Protein AF-B4GWK1-F1 (afdb_monomer_lite)

Foldseek 3Di:
DDDDPPDDADDFPDDPDDDPVVVVVLVVVVQVVQVVVVQWDADPVDGDPPDTGHHDDDSGDGDDDPVVVVVVVVCVVVVVVVVVVVVVD

Secondary structure (DSSP, 8-state):
----TTS-PPPPSS-SSPPHHHHHHHHHHHHHHHHHTT-EE--SSS--TT--EEPP--SSPPP--HHHHHHHHHHHHHHHHHHHHHHT-

Structure (mmCIF, N/CA/C/O backbone):
data_AF-B4GWK1-F1
#
_entry.id   AF-B4GWK1-F1
#
loop_
_atom_site.group_PDB
_atom_site.id
_atom_site.type_symbol
_atom_site.label_atom_id
_atom_site.label_alt_id
_atom_site.label_comp_id
_atom_site.label_asym_id
_atom_site.label_entity_id
_atom_site.label_seq_id
_atom_site.pdbx_PDB_ins_code
_atom_site.Cartn_x
_atom_site.Cartn_y
_atom_site.Cartn_z
_atom_site.occupancy
_atom_site.B_iso_or_equiv
_atom_site.auth_seq_id
_atom_site.auth_comp_id
_atom_site.auth_asym_id
_atom_site.auth_atom_id
_atom_site.pdbx_PDB_model_num
ATOM 1 N N . MET A 1 1 ? 22.425 -3.759 10.044 1.00 40.66 1 MET A N 1
ATOM 2 C CA . MET A 1 1 ? 21.432 -3.714 11.138 1.00 40.66 1 MET A CA 1
ATOM 3 C C . MET A 1 1 ? 21.357 -5.104 11.735 1.00 40.66 1 MET A C 1
ATOM 5 O O . MET A 1 1 ? 20.817 -6.001 11.103 1.00 40.66 1 MET A O 1
ATOM 9 N N . SER A 1 2 ? 22.017 -5.302 12.870 1.00 46.34 2 SER A N 1
ATOM 10 C CA . SER A 1 2 ? 22.077 -6.577 13.585 1.00 46.34 2 SER A CA 1
ATOM 11 C C . SER A 1 2 ? 20.715 -6.805 14.237 1.00 46.34 2 SER A C 1
ATOM 13 O O . SER A 1 2 ? 20.353 -6.084 15.159 1.00 46.34 2 SER A O 1
ATOM 15 N N . VAL A 1 3 ? 19.917 -7.718 13.689 1.00 58.00 3 VAL A N 1
ATOM 16 C CA . VAL A 1 3 ? 18.606 -8.063 14.250 1.00 58.00 3 VAL A CA 1
ATOM 17 C C . VAL A 1 3 ? 18.847 -8.970 15.451 1.00 58.00 3 VAL A C 1
ATOM 19 O O . VAL A 1 3 ? 19.444 -10.034 15.297 1.00 58.00 3 VAL A O 1
ATOM 22 N N . ASP A 1 4 ? 18.406 -8.546 16.636 1.00 63.28 4 ASP A N 1
ATOM 23 C CA . ASP A 1 4 ? 18.461 -9.367 17.844 1.00 63.28 4 ASP A CA 1
ATOM 24 C C . ASP A 1 4 ? 17.767 -10.720 17.599 1.00 63.28 4 ASP A C 1
ATOM 26 O O . ASP A 1 4 ? 16.605 -10.740 17.173 1.00 63.28 4 ASP A O 1
ATOM 30 N N . PRO A 1 5 ? 18.418 -11.860 17.900 1.00 62.75 5 PRO A N 1
ATOM 31 C CA . PRO A 1 5 ? 17.920 -13.193 17.546 1.00 62.75 5 PRO A CA 1
ATOM 32 C C . PRO A 1 5 ? 16.622 -13.590 18.267 1.00 62.75 5 PRO A C 1
ATOM 34 O O . PRO A 1 5 ? 16.006 -14.590 17.913 1.00 62.75 5 PRO A O 1
ATOM 37 N N . ASN A 1 6 ? 16.195 -12.816 19.270 1.00 63.19 6 ASN A N 1
ATOM 38 C CA . ASN A 1 6 ? 15.006 -13.087 20.076 1.00 63.19 6 ASN A CA 1
ATOM 39 C C . ASN A 1 6 ? 13.774 -12.253 19.670 1.00 63.19 6 ASN A C 1
ATOM 41 O O . ASN A 1 6 ? 12.735 -12.317 20.328 1.00 63.19 6 ASN A O 1
ATOM 45 N N . THR A 1 7 ? 13.859 -11.450 18.604 1.00 63.75 7 THR A N 1
ATOM 46 C CA . THR A 1 7 ? 12.694 -10.705 18.109 1.00 63.75 7 THR A CA 1
ATOM 47 C C . THR A 1 7 ? 11.900 -11.589 17.143 1.00 63.75 7 THR A C 1
ATOM 49 O O . THR A 1 7 ? 12.444 -11.978 16.111 1.00 63.75 7 THR A O 1
ATOM 52 N N . PRO A 1 8 ? 10.619 -11.914 17.412 1.00 65.69 8 PRO A N 1
ATOM 53 C CA . PRO A 1 8 ? 9.815 -12.707 16.488 1.00 65.69 8 PRO A CA 1
ATOM 54 C C . PRO A 1 8 ? 9.588 -11.926 15.185 1.00 65.69 8 PRO A C 1
ATOM 56 O O . PRO A 1 8 ? 8.785 -10.992 15.135 1.00 65.69 8 PRO A O 1
ATOM 59 N N . VAL A 1 9 ? 10.313 -12.307 14.130 1.00 70.56 9 VAL A N 1
ATOM 60 C CA . VAL A 1 9 ? 10.191 -11.723 12.789 1.00 70.56 9 VAL A CA 1
ATOM 61 C C . VAL A 1 9 ? 9.059 -12.425 12.048 1.00 70.56 9 VAL A C 1
ATOM 63 O O . VAL A 1 9 ? 9.026 -13.653 11.946 1.00 70.56 9 VAL A O 1
ATOM 66 N N . LEU A 1 10 ? 8.114 -11.648 11.520 1.00 76.50 10 LEU A N 1
ATOM 67 C CA . LEU A 1 10 ? 7.100 -12.198 10.630 1.00 76.50 10 LEU A CA 1
ATOM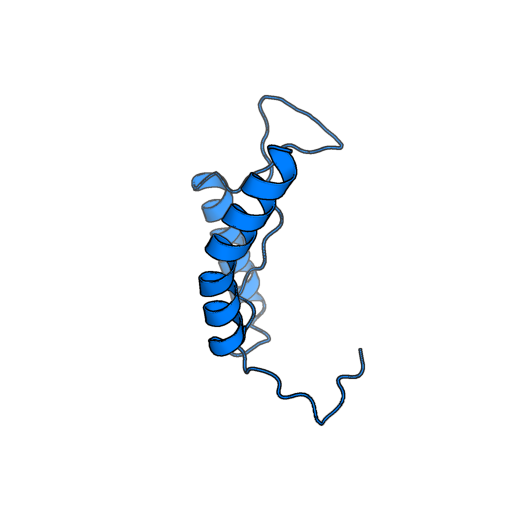 68 C C . LEU A 1 10 ? 7.745 -12.578 9.301 1.00 76.50 10 LEU A C 1
ATOM 70 O O . LEU A 1 10 ? 8.486 -11.792 8.717 1.00 76.50 10 LEU A O 1
ATOM 74 N N . ARG A 1 11 ? 7.438 -13.780 8.813 1.00 77.25 11 ARG A N 1
ATOM 75 C CA . ARG A 1 11 ? 7.905 -14.220 7.497 1.00 77.25 11 ARG A CA 1
ATOM 76 C C . ARG A 1 11 ? 7.220 -13.399 6.407 1.00 77.25 11 ARG A C 1
ATOM 78 O O . ARG A 1 11 ? 6.054 -13.021 6.546 1.00 77.25 11 ARG A O 1
ATOM 85 N N . ASN A 1 12 ? 7.951 -13.120 5.335 1.00 75.56 12 ASN A N 1
ATOM 86 C CA . ASN A 1 12 ? 7.392 -12.486 4.147 1.00 75.56 12 ASN A CA 1
ATOM 87 C C . ASN A 1 12 ? 6.397 -13.437 3.476 1.00 75.56 12 ASN A C 1
ATOM 89 O O . ASN A 1 12 ? 6.576 -14.655 3.509 1.00 75.56 12 ASN A O 1
ATOM 93 N N . CYS A 1 13 ? 5.362 -12.877 2.852 1.00 73.88 13 CYS A N 1
ATOM 94 C CA . CYS A 1 13 ? 4.372 -13.660 2.108 1.00 73.88 13 CYS A CA 1
ATOM 95 C C . CYS A 1 13 ? 4.934 -14.251 0.804 1.00 73.88 13 CYS A C 1
ATOM 97 O O . CYS A 1 13 ? 4.302 -15.121 0.214 1.00 73.88 13 CYS A O 1
ATOM 99 N N . ILE A 1 14 ? 6.106 -13.783 0.364 1.00 82.81 14 ILE A N 1
ATOM 100 C CA . ILE A 1 14 ? 6.825 -14.272 -0.813 1.00 82.81 14 ILE A CA 1
ATOM 101 C C . ILE A 1 14 ? 8.297 -14.520 -0.474 1.00 82.81 14 ILE A C 1
ATOM 103 O O . ILE A 1 14 ? 8.849 -13.899 0.442 1.00 82.81 14 ILE A O 1
ATOM 107 N N . HIS A 1 15 ? 8.935 -15.418 -1.222 1.00 80.69 15 HIS A N 1
ATOM 108 C CA . HIS A 1 15 ? 10.364 -15.666 -1.095 1.00 80.69 15 HIS A CA 1
ATOM 109 C C . HIS A 1 15 ? 11.137 -14.490 -1.705 1.00 80.69 15 HIS A C 1
ATOM 111 O O . HIS A 1 15 ? 10.938 -14.144 -2.863 1.00 80.69 15 HIS A O 1
ATOM 117 N N . LEU A 1 16 ? 12.014 -13.873 -0.914 1.00 82.31 16 LEU A N 1
ATOM 118 C CA . LEU A 1 16 ? 12.936 -12.828 -1.365 1.00 82.31 16 LEU A CA 1
ATOM 119 C C . LEU A 1 16 ? 14.378 -13.341 -1.219 1.00 82.31 16 LEU A C 1
ATOM 121 O O . LEU A 1 16 ? 14.625 -14.115 -0.288 1.00 82.31 16 LEU A O 1
ATOM 125 N N . PRO A 1 17 ? 15.325 -12.928 -2.081 1.00 84.12 17 PRO A N 1
ATOM 126 C CA . PRO A 1 17 ? 15.164 -12.012 -3.219 1.00 84.12 17 PRO A CA 1
ATOM 127 C C . PRO A 1 17 ? 14.490 -12.673 -4.437 1.00 84.12 17 PRO A C 1
ATOM 129 O O . PRO A 1 17 ? 14.610 -13.879 -4.630 1.00 84.12 17 PRO A O 1
ATOM 132 N N . LEU A 1 18 ? 13.780 -11.873 -5.241 1.00 86.44 18 LEU A N 1
ATOM 133 C CA . LEU A 1 18 ? 13.243 -12.302 -6.539 1.00 86.44 18 LEU A CA 1
ATOM 134 C C . LEU A 1 18 ? 14.367 -12.345 -7.595 1.00 86.44 18 LEU A C 1
ATOM 136 O O . LEU A 1 18 ? 15.339 -11.595 -7.454 1.00 86.44 18 LEU A O 1
ATOM 140 N N . PRO A 1 19 ? 14.242 -13.172 -8.650 1.00 92.69 19 PRO A N 1
ATOM 141 C CA . PRO A 1 19 ? 15.104 -13.101 -9.830 1.00 92.69 19 PRO A CA 1
ATOM 142 C C . PRO A 1 19 ? 15.109 -11.694 -10.447 1.00 92.69 19 PRO A C 1
ATOM 144 O O . PRO A 1 19 ? 14.091 -11.003 -10.432 1.00 92.69 19 PRO A O 1
ATOM 147 N N . GLU A 1 20 ? 16.244 -11.269 -11.006 1.00 91.81 20 GLU A N 1
ATOM 148 C CA . GLU A 1 20 ? 16.419 -9.906 -11.533 1.00 91.81 20 GLU A CA 1
ATOM 149 C C . GLU A 1 20 ? 15.457 -9.589 -12.687 1.00 91.81 20 GLU A C 1
ATOM 151 O O . GLU A 1 20 ? 14.818 -8.536 -12.675 1.00 91.81 20 GLU A O 1
ATOM 156 N N . ASP A 1 21 ? 15.279 -10.526 -13.621 1.00 93.25 21 ASP A N 1
ATOM 157 C CA . ASP A 1 21 ? 14.367 -10.366 -14.760 1.00 93.25 21 ASP A CA 1
ATOM 158 C C . ASP A 1 21 ? 12.916 -10.145 -14.299 1.00 93.25 21 ASP A C 1
ATOM 160 O O . ASP A 1 21 ? 12.235 -9.219 -14.748 1.00 93.25 21 ASP A O 1
ATOM 164 N N . GLU A 1 22 ? 12.466 -10.948 -13.329 1.00 90.94 22 GLU A N 1
ATOM 165 C CA . GLU A 1 22 ? 11.132 -10.836 -12.733 1.00 90.94 22 GLU A CA 1
ATOM 166 C C . GLU A 1 22 ? 10.982 -9.518 -11.960 1.00 90.94 22 GLU A C 1
ATOM 168 O O . GLU A 1 22 ? 9.955 -8.844 -12.044 1.00 90.94 22 GLU A O 1
ATOM 173 N N . LEU A 1 23 ? 12.025 -9.100 -11.238 1.00 91.50 23 LEU A N 1
ATOM 174 C CA . LEU A 1 23 ? 12.018 -7.852 -10.485 1.00 91.50 23 LEU A CA 1
ATOM 175 C C . LEU A 1 23 ? 11.873 -6.633 -11.405 1.00 91.50 23 LEU A C 1
ATOM 177 O O . LEU A 1 23 ? 11.107 -5.719 -11.082 1.00 91.50 23 LEU A O 1
ATOM 181 N N . ILE A 1 24 ? 12.575 -6.610 -12.541 1.00 93.50 24 ILE A N 1
ATOM 182 C CA . ILE A 1 24 ? 12.482 -5.533 -13.537 1.00 93.50 24 ILE A CA 1
ATOM 183 C C . ILE A 1 24 ? 11.069 -5.483 -14.124 1.00 93.50 24 ILE A C 1
ATOM 185 O O . ILE A 1 24 ? 10.449 -4.414 -14.147 1.00 93.50 24 ILE A O 1
ATOM 189 N N . GLU A 1 25 ? 10.538 -6.635 -14.538 1.00 94.69 25 GLU A N 1
ATOM 190 C CA . GLU A 1 25 ? 9.205 -6.741 -15.130 1.00 94.69 25 GLU A CA 1
ATOM 191 C C . GLU A 1 25 ? 8.107 -6.280 -14.157 1.00 94.69 25 GLU A C 1
ATOM 193 O O . GLU A 1 25 ? 7.278 -5.429 -14.495 1.00 94.69 25 GLU A O 1
ATOM 198 N N . VAL A 1 26 ? 8.114 -6.796 -12.923 1.00 92.69 26 VAL A N 1
ATOM 199 C CA . VAL A 1 26 ? 7.114 -6.464 -11.897 1.00 92.69 26 VAL A CA 1
ATOM 200 C C . VAL A 1 26 ? 7.225 -4.998 -11.481 1.00 92.69 26 VAL A C 1
ATOM 202 O O . VAL A 1 26 ? 6.205 -4.333 -11.300 1.00 92.69 26 VAL A O 1
ATOM 205 N N . THR A 1 27 ? 8.441 -4.452 -11.391 1.00 92.12 27 THR A N 1
ATOM 206 C CA . THR A 1 27 ? 8.653 -3.030 -11.079 1.00 92.12 27 THR A CA 1
ATOM 207 C C . THR A 1 27 ? 8.096 -2.119 -12.172 1.00 92.12 27 THR A C 1
ATOM 209 O O . THR A 1 27 ? 7.478 -1.103 -11.851 1.00 92.12 27 THR A O 1
ATOM 212 N N . GLY A 1 28 ? 8.289 -2.465 -13.450 1.00 92.88 28 GLY A N 1
ATOM 213 C CA . GLY A 1 28 ? 7.707 -1.728 -14.575 1.00 92.88 28 GLY A CA 1
ATOM 214 C C . GLY A 1 28 ? 6.181 -1.695 -14.491 1.00 92.88 28 GLY A C 1
ATOM 215 O O . GLY A 1 28 ? 5.587 -0.622 -14.388 1.00 92.88 28 GLY A O 1
ATOM 216 N N . LYS A 1 29 ? 5.560 -2.877 -14.386 1.00 93.75 29 LYS A N 1
ATOM 217 C CA . LYS A 1 29 ? 4.100 -3.018 -14.253 1.00 93.75 29 LYS A CA 1
ATOM 218 C C . LYS A 1 29 ? 3.544 -2.260 -13.046 1.00 93.75 29 LYS A C 1
ATOM 220 O O . LYS A 1 29 ? 2.501 -1.619 -13.148 1.00 93.75 29 LYS A O 1
ATOM 225 N N . ALA A 1 30 ? 4.234 -2.310 -11.906 1.00 93.12 30 ALA A N 1
ATOM 226 C CA . ALA A 1 30 ? 3.803 -1.628 -10.690 1.00 93.12 30 ALA A CA 1
ATOM 227 C C . ALA A 1 30 ? 3.849 -0.097 -10.828 1.00 93.12 30 ALA A C 1
ATOM 229 O O . ALA A 1 30 ? 2.943 0.582 -10.347 1.00 93.12 30 ALA A O 1
ATOM 230 N N . LYS A 1 31 ? 4.867 0.456 -11.504 1.00 91.19 31 LYS A N 1
ATOM 231 C CA . LYS A 1 31 ? 4.955 1.900 -11.779 1.00 91.19 31 LYS A CA 1
ATOM 232 C C . LYS A 1 31 ? 3.826 2.367 -12.691 1.00 91.19 31 LYS A C 1
ATOM 234 O O . LYS A 1 31 ? 3.162 3.349 -12.362 1.00 91.19 31 LYS A O 1
ATOM 239 N N . ASP A 1 32 ? 3.582 1.649 -13.783 1.00 90.88 32 ASP A N 1
ATOM 240 C CA . ASP A 1 32 ? 2.505 1.983 -14.718 1.00 90.88 32 ASP A CA 1
ATOM 241 C C . ASP A 1 32 ? 1.146 1.911 -14.017 1.00 90.88 32 ASP A C 1
ATOM 243 O O . ASP A 1 32 ? 0.341 2.838 -14.111 1.00 90.88 32 ASP A O 1
ATOM 247 N N . TYR A 1 33 ? 0.917 0.858 -13.225 1.00 92.25 33 TYR A N 1
ATOM 248 C CA . TYR A 1 33 ? -0.285 0.724 -12.407 1.00 92.25 33 TYR A CA 1
ATOM 249 C C . TYR A 1 33 ? -0.442 1.894 -11.427 1.00 92.25 33 TYR A C 1
ATOM 251 O O . TYR A 1 33 ? -1.529 2.464 -11.334 1.00 92.25 33 TYR A O 1
ATOM 259 N N . ALA A 1 34 ? 0.627 2.289 -10.729 1.00 90.81 34 ALA A N 1
ATOM 260 C CA . ALA A 1 34 ? 0.601 3.406 -9.789 1.00 90.81 34 ALA A CA 1
ATOM 261 C C . ALA A 1 34 ? 0.209 4.725 -10.474 1.00 90.81 34 ALA A C 1
ATOM 263 O O . ALA A 1 34 ? -0.640 5.452 -9.959 1.00 90.81 34 ALA A O 1
ATOM 264 N N . ILE A 1 35 ? 0.764 5.014 -11.654 1.00 89.00 35 ILE A N 1
ATOM 265 C CA . ILE A 1 35 ? 0.433 6.226 -12.417 1.00 89.00 35 ILE A CA 1
ATOM 266 C C . ILE A 1 35 ? -1.018 6.176 -12.911 1.00 89.00 35 ILE A C 1
ATOM 268 O O . ILE A 1 35 ? -1.760 7.136 -12.705 1.00 89.00 35 ILE A O 1
ATOM 272 N N . MET A 1 36 ? -1.448 5.052 -13.494 1.00 90.50 36 MET A N 1
ATOM 273 C CA . MET A 1 36 ? -2.812 4.883 -14.014 1.00 90.50 36 MET A CA 1
ATOM 274 C C . MET A 1 36 ? -3.892 5.010 -12.929 1.00 90.50 36 MET A C 1
ATOM 276 O O . MET A 1 36 ? -4.990 5.475 -13.217 1.00 90.50 36 MET A O 1
ATOM 280 N N . HIS A 1 37 ? -3.583 4.639 -11.683 1.00 90.94 37 HIS A N 1
ATOM 281 C CA . HIS A 1 37 ? -4.513 4.713 -10.547 1.00 90.94 37 HIS A CA 1
ATOM 282 C C . HIS A 1 37 ? -4.338 5.978 -9.692 1.00 90.94 37 HIS A C 1
ATOM 284 O O . HIS A 1 37 ? -4.922 6.082 -8.614 1.00 90.94 37 HIS A O 1
ATOM 290 N N . GLY A 1 38 ? -3.540 6.948 -10.149 1.00 86.94 38 GLY A N 1
ATOM 291 C CA . GLY A 1 38 ? -3.381 8.238 -9.476 1.00 86.94 38 GLY A CA 1
ATOM 292 C C . GLY A 1 38 ? -2.506 8.211 -8.219 1.00 86.94 38 GLY A C 1
ATOM 293 O O . GLY A 1 38 ? -2.483 9.192 -7.477 1.00 86.94 38 GLY A O 1
ATOM 294 N N . ALA A 1 39 ? -1.740 7.141 -7.982 1.00 89.44 39 ALA A N 1
ATOM 295 C CA . ALA A 1 39 ? -0.698 7.084 -6.955 1.00 89.44 39 ALA A CA 1
ATOM 296 C C . ALA A 1 39 ? 0.554 7.856 -7.417 1.00 89.44 39 ALA A C 1
ATOM 298 O O . ALA A 1 39 ? 1.652 7.314 -7.570 1.00 89.44 39 ALA A O 1
ATOM 299 N N . ALA A 1 40 ? 0.368 9.149 -7.667 1.00 86.19 40 ALA A N 1
ATOM 300 C CA . ALA A 1 40 ? 1.368 10.059 -8.193 1.00 86.19 40 ALA A CA 1
ATOM 301 C C . ALA A 1 40 ? 1.458 11.333 -7.342 1.00 86.19 40 ALA A C 1
ATOM 303 O O . ALA A 1 40 ? 0.511 11.741 -6.673 1.00 86.19 40 ALA A O 1
ATOM 304 N N . MET A 1 41 ? 2.620 11.975 -7.366 1.00 86.38 41 MET A N 1
ATOM 305 C CA . MET A 1 41 ? 2.902 13.237 -6.698 1.00 86.38 41 MET A CA 1
ATOM 306 C C . MET A 1 41 ? 3.586 14.196 -7.667 1.00 86.38 41 MET A C 1
ATOM 308 O O . MET A 1 41 ? 4.288 13.798 -8.599 1.00 86.38 41 MET A O 1
ATOM 312 N N . ARG A 1 42 ? 3.440 15.492 -7.404 1.00 84.12 42 ARG A N 1
ATOM 313 C CA . ARG A 1 42 ? 4.233 16.514 -8.090 1.00 84.12 42 ARG A CA 1
ATOM 314 C C . ARG A 1 42 ? 5.647 16.551 -7.523 1.00 84.12 42 ARG A C 1
ATOM 316 O O . ARG A 1 42 ? 5.849 16.391 -6.317 1.00 84.12 42 ARG A O 1
ATOM 323 N N . SER A 1 43 ? 6.629 16.784 -8.390 1.00 81.44 43 SER A N 1
ATOM 324 C CA . SER A 1 43 ? 8.009 16.972 -7.945 1.00 81.44 43 SER A CA 1
ATOM 325 C C . SER A 1 43 ? 8.150 18.262 -7.138 1.00 81.44 43 SER A C 1
ATOM 327 O O . SER A 1 43 ? 7.621 19.303 -7.524 1.00 81.44 43 SER A O 1
ATOM 329 N N . LYS A 1 44 ? 8.914 18.204 -6.041 1.00 77.38 44 LYS A N 1
ATOM 330 C CA . LYS A 1 44 ? 9.297 19.395 -5.265 1.00 77.38 44 LYS A CA 1
ATOM 331 C C . LYS A 1 44 ? 10.421 20.195 -5.930 1.00 77.38 44 LYS A C 1
ATOM 333 O O . LYS A 1 44 ? 10.540 21.383 -5.668 1.00 77.38 44 LYS A O 1
ATOM 338 N N . THR A 1 45 ? 11.250 19.553 -6.756 1.00 80.31 45 THR A N 1
ATOM 339 C CA . THR A 1 45 ? 12.438 20.172 -7.373 1.00 80.31 45 THR A CA 1
ATOM 340 C C . THR A 1 45 ? 12.166 20.747 -8.759 1.00 80.31 45 THR A C 1
ATOM 342 O O . THR A 1 45 ? 12.852 21.669 -9.180 1.00 80.31 45 THR A O 1
ATOM 345 N N . SER A 1 46 ? 11.160 20.224 -9.461 1.00 74.56 46 SER A N 1
ATOM 346 C CA . SER A 1 46 ? 10.713 20.708 -10.769 1.00 74.56 46 SER A CA 1
ATOM 347 C C . SER A 1 46 ? 9.191 20.668 -10.796 1.00 74.56 46 SER A C 1
ATOM 349 O O . SER A 1 46 ? 8.573 19.725 -11.293 1.00 74.56 46 SER A O 1
ATOM 351 N N . PHE A 1 47 ? 8.583 21.641 -10.118 1.00 75.00 47 PHE A N 1
ATOM 352 C CA . PHE A 1 47 ? 7.134 21.752 -10.064 1.00 75.00 47 PHE A CA 1
ATOM 353 C C . PHE A 1 47 ? 6.614 22.137 -11.450 1.00 75.00 47 PHE A C 1
ATOM 355 O O . PHE A 1 47 ? 6.897 23.227 -11.942 1.00 75.00 47 PHE A O 1
ATOM 362 N N . SER A 1 48 ? 5.838 21.248 -12.060 1.00 77.69 48 SER A N 1
ATOM 363 C CA . SER A 1 48 ? 5.061 21.539 -13.258 1.00 77.69 48 SER A CA 1
ATOM 364 C C . SER A 1 48 ? 3.606 21.142 -13.003 1.00 77.69 48 S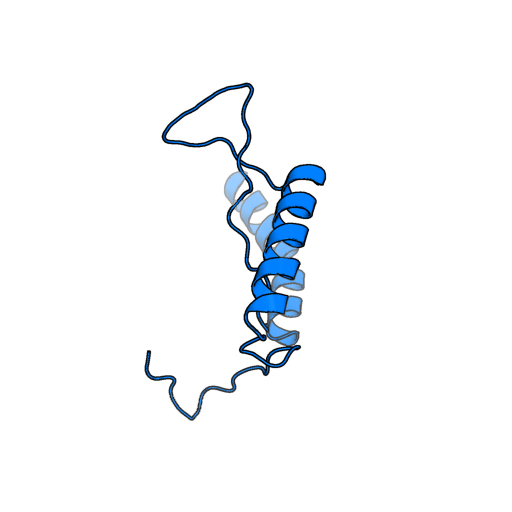ER A C 1
ATOM 366 O O . SER A 1 48 ? 3.354 20.076 -12.431 1.00 77.69 48 SER A O 1
ATOM 368 N N . PRO A 1 49 ? 2.634 21.995 -13.369 1.00 77.75 49 PRO A N 1
ATOM 369 C CA . PRO A 1 49 ? 1.218 21.675 -13.222 1.00 77.75 49 PRO A CA 1
ATOM 370 C C . PRO A 1 49 ? 0.792 20.493 -14.105 1.00 77.75 49 PRO A C 1
ATOM 372 O O . PRO A 1 49 ? -0.122 19.767 -13.709 1.00 77.75 49 PRO A O 1
ATOM 375 N N . ASP A 1 50 ? 1.498 20.278 -15.220 1.00 81.75 50 ASP A N 1
ATOM 376 C CA . ASP A 1 50 ? 1.162 19.309 -16.270 1.00 81.75 50 ASP A CA 1
ATOM 377 C C . ASP A 1 50 ? 1.953 17.996 -16.167 1.00 81.75 50 ASP A C 1
ATOM 379 O O . ASP A 1 50 ? 1.751 17.088 -16.972 1.00 81.75 50 ASP A O 1
ATOM 383 N N . SER A 1 51 ? 2.864 17.869 -15.192 1.00 81.19 51 SER A N 1
ATOM 384 C CA . SER A 1 51 ? 3.619 16.634 -14.970 1.00 81.19 51 SER A CA 1
ATOM 385 C C . SER A 1 51 ? 3.375 16.035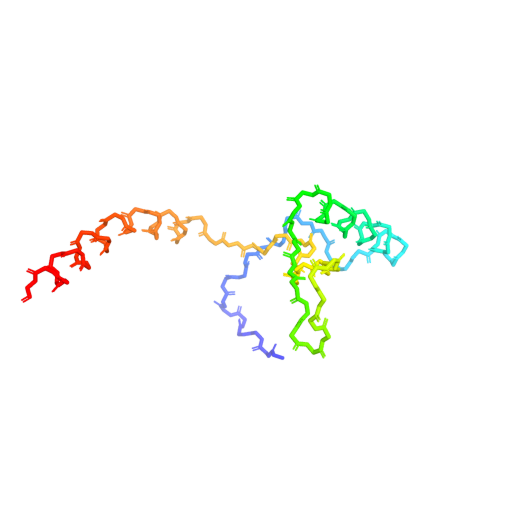 -13.587 1.00 81.19 51 SER A C 1
ATOM 387 O O . SER A 1 51 ? 3.273 16.717 -12.563 1.00 81.19 51 SER A O 1
ATOM 389 N N . LEU A 1 52 ? 3.283 14.709 -13.569 1.00 80.00 52 LEU A N 1
ATOM 390 C CA . LEU A 1 52 ? 3.118 13.898 -12.373 1.00 80.00 52 LEU A CA 1
ATOM 391 C C . LEU A 1 52 ? 4.176 12.800 -12.382 1.00 80.00 52 LEU A C 1
ATOM 393 O O . LEU A 1 52 ? 4.400 12.152 -13.400 1.00 80.00 52 LEU A O 1
ATOM 397 N N . ASN A 1 53 ? 4.808 12.585 -11.233 1.00 82.75 53 ASN A N 1
ATOM 398 C CA . ASN A 1 53 ? 5.722 11.471 -11.010 1.00 82.75 53 ASN A CA 1
ATOM 399 C C . A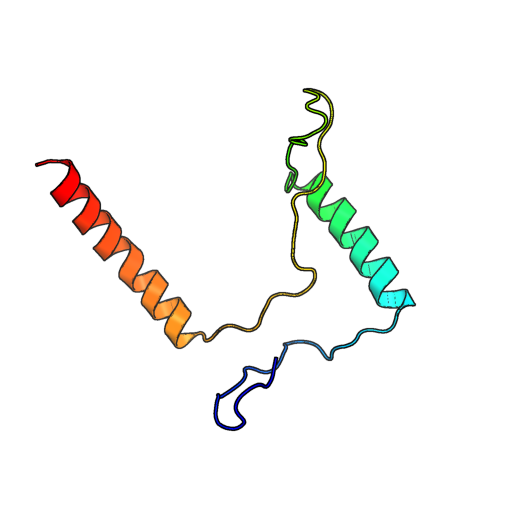SN A 1 53 ? 5.035 10.452 -10.105 1.00 82.75 53 ASN A C 1
ATOM 401 O O . ASN A 1 53 ? 4.250 10.837 -9.245 1.00 82.75 53 ASN A O 1
ATOM 405 N N . PHE A 1 54 ? 5.334 9.161 -10.238 1.00 82.19 54 PHE A N 1
ATOM 406 C CA . PHE A 1 54 ? 4.799 8.166 -9.303 1.00 82.19 54 PHE A CA 1
ATOM 407 C C . PHE A 1 54 ? 5.225 8.488 -7.857 1.00 82.19 54 PHE A C 1
ATOM 409 O O . PHE A 1 54 ? 6.341 8.955 -7.604 1.00 82.19 54 PHE A O 1
ATOM 416 N N . ALA A 1 55 ? 4.329 8.263 -6.897 1.00 86.12 55 ALA A N 1
ATOM 417 C CA . ALA A 1 55 ? 4.648 8.406 -5.482 1.00 86.12 55 ALA A CA 1
ATOM 418 C C . ALA A 1 55 ? 5.616 7.286 -5.053 1.00 86.12 55 ALA A C 1
ATOM 420 O O . ALA A 1 55 ? 5.462 6.167 -5.531 1.00 86.12 55 ALA A O 1
ATOM 421 N N . PRO A 1 56 ? 6.590 7.515 -4.153 1.00 87.38 56 PRO A N 1
ATOM 422 C CA . PRO A 1 56 ? 7.405 6.433 -3.608 1.00 87.38 56 PRO A CA 1
ATOM 423 C C . PRO A 1 56 ? 6.525 5.352 -2.966 1.00 87.38 56 PRO A C 1
ATOM 425 O O . PRO A 1 56 ? 5.731 5.650 -2.074 1.00 87.38 56 PRO A O 1
ATOM 428 N N . PHE A 1 57 ? 6.676 4.101 -3.403 1.00 88.44 57 PHE A N 1
ATOM 429 C CA . PHE A 1 57 ? 5.932 2.954 -2.881 1.00 88.44 57 PHE A CA 1
ATOM 430 C C . PHE A 1 57 ? 6.858 1.754 -2.652 1.00 88.44 57 PHE A C 1
ATOM 432 O O . PHE A 1 57 ? 7.952 1.674 -3.213 1.00 88.44 57 PHE A O 1
ATOM 439 N N . VAL A 1 58 ? 6.415 0.819 -1.811 1.00 89.44 58 VAL A N 1
ATOM 440 C CA . VAL A 1 58 ? 7.080 -0.476 -1.611 1.00 89.44 58 VAL A CA 1
ATOM 441 C C . VAL A 1 58 ? 6.487 -1.506 -2.566 1.00 89.44 58 VAL A C 1
ATOM 443 O O . VAL A 1 58 ? 5.269 -1.608 -2.681 1.00 89.44 58 VAL A O 1
ATOM 446 N N . LEU A 1 59 ? 7.341 -2.268 -3.253 1.00 87.81 59 LEU A N 1
ATOM 447 C CA . LEU A 1 59 ? 6.901 -3.247 -4.255 1.00 87.81 59 LEU A CA 1
ATOM 448 C C . LEU A 1 59 ? 6.102 -4.404 -3.639 1.00 87.81 59 LEU A C 1
ATOM 450 O O . LEU A 1 59 ? 5.157 -4.910 -4.234 1.00 87.81 59 LEU A O 1
ATOM 454 N N . VAL A 1 60 ? 6.492 -4.813 -2.433 1.00 86.12 60 VAL A N 1
ATOM 455 C CA . VAL A 1 60 ? 5.897 -5.924 -1.695 1.00 86.12 60 VAL A CA 1
ATOM 456 C C . VAL A 1 60 ? 5.406 -5.385 -0.363 1.00 86.12 60 VAL A C 1
ATOM 458 O O . VAL A 1 60 ? 6.097 -4.601 0.293 1.00 86.12 60 VAL A O 1
ATOM 461 N N . LEU A 1 61 ? 4.214 -5.814 0.044 1.00 84.25 61 LEU A N 1
ATOM 462 C CA . LEU A 1 61 ? 3.667 -5.467 1.348 1.00 84.25 61 LEU A CA 1
ATOM 463 C C . LEU A 1 61 ? 4.585 -5.991 2.453 1.00 84.25 61 LEU A C 1
ATOM 465 O O . LEU A 1 61 ? 4.980 -7.158 2.455 1.00 84.25 61 LEU A O 1
ATOM 469 N N . SER A 1 62 ? 4.905 -5.124 3.408 1.00 83.44 62 SER A N 1
ATOM 470 C CA . SER A 1 62 ? 5.647 -5.530 4.592 1.00 83.44 62 SER A CA 1
ATOM 471 C C . SER A 1 62 ? 4.768 -6.390 5.497 1.00 83.44 62 SER A C 1
ATOM 473 O O . SER A 1 62 ? 3.585 -6.111 5.712 1.00 83.44 62 SER A O 1
ATOM 475 N N . SER A 1 63 ? 5.349 -7.451 6.052 1.00 84.12 63 SER A N 1
ATOM 476 C CA . SER A 1 63 ? 4.645 -8.286 7.018 1.00 84.12 63 SER A CA 1
ATOM 477 C C . SER A 1 63 ? 4.390 -7.509 8.308 1.00 84.12 63 SER A C 1
ATOM 479 O O . SER A 1 63 ? 5.309 -6.960 8.917 1.00 84.12 63 SER A O 1
ATOM 481 N N . PHE A 1 64 ? 3.136 -7.502 8.759 1.00 84.31 64 PHE A N 1
ATOM 482 C CA . PHE A 1 64 ? 2.714 -6.797 9.967 1.00 84.31 64 PHE A CA 1
ATOM 483 C C . PHE A 1 64 ? 1.834 -7.682 10.861 1.00 84.31 64 PHE A C 1
ATOM 485 O O . PHE A 1 64 ? 1.089 -8.539 10.383 1.00 84.31 64 PHE A O 1
ATOM 492 N N . ARG A 1 65 ? 1.930 -7.511 12.188 1.00 85.81 65 ARG A N 1
ATOM 493 C CA . ARG A 1 65 ? 1.216 -8.361 13.158 1.00 85.81 65 ARG A CA 1
ATOM 494 C C . ARG A 1 65 ? -0.270 -8.016 13.162 1.00 85.81 65 ARG A C 1
ATOM 496 O O . ARG A 1 65 ? -0.644 -6.925 13.583 1.00 85.81 65 ARG A O 1
ATOM 503 N N . ARG A 1 66 ? -1.118 -8.983 12.793 1.00 87.81 66 ARG A N 1
ATOM 504 C CA . ARG A 1 66 ? -2.583 -8.816 12.759 1.00 87.81 66 ARG A CA 1
ATOM 505 C C . ARG A 1 66 ? -3.156 -8.311 14.087 1.00 87.81 66 ARG A C 1
ATOM 507 O O . ARG A 1 66 ? -3.908 -7.347 14.084 1.00 87.81 66 ARG 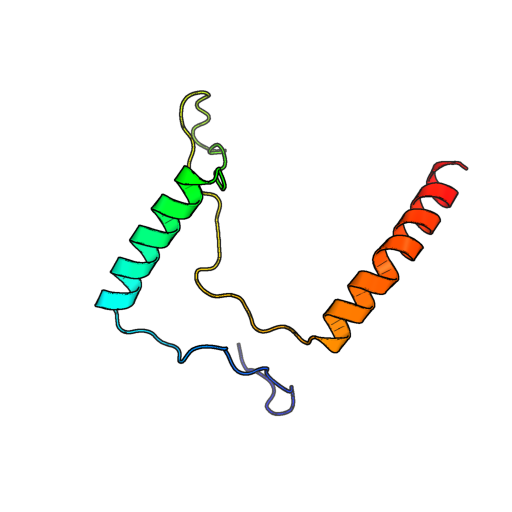A O 1
ATOM 514 N N . LYS A 1 67 ? -2.735 -8.897 15.214 1.00 89.81 67 LYS A N 1
ATOM 515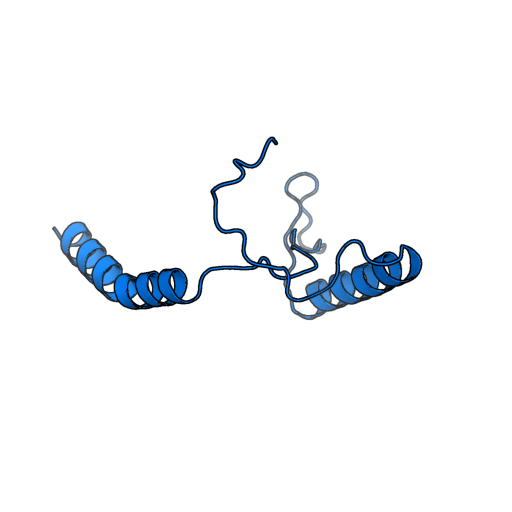 C CA . LYS A 1 67 ? -3.213 -8.498 16.550 1.00 89.81 67 LYS A CA 1
ATOM 516 C C . LYS A 1 67 ? -2.944 -7.020 16.859 1.00 89.81 67 LYS A C 1
ATOM 518 O O . LYS A 1 67 ? -3.801 -6.343 17.417 1.00 89.81 67 LYS A O 1
ATOM 523 N N . GLU A 1 68 ? -1.766 -6.518 16.491 1.00 89.81 68 GLU A N 1
ATOM 524 C CA . GLU A 1 68 ? -1.426 -5.106 16.699 1.00 89.81 68 GLU A CA 1
ATOM 525 C C . GLU A 1 68 ? -2.208 -4.203 15.740 1.00 89.81 68 GLU A C 1
ATOM 527 O O . GLU A 1 68 ? -2.683 -3.147 16.146 1.00 89.81 68 GLU A O 1
ATOM 532 N N . PHE A 1 69 ? -2.410 -4.640 14.493 1.00 91.88 69 PHE A N 1
ATOM 533 C CA . PHE A 1 69 ? -3.209 -3.901 13.513 1.00 91.88 69 PHE A CA 1
ATOM 534 C C . PHE A 1 69 ? -4.653 -3.724 13.988 1.00 91.88 69 PHE A C 1
ATOM 536 O O . PHE A 1 69 ? -5.145 -2.602 14.065 1.00 91.88 69 PHE A O 1
ATOM 543 N N . GLU A 1 70 ? -5.310 -4.813 14.385 1.00 95.00 70 GLU A N 1
ATOM 544 C CA . GLU A 1 70 ? -6.692 -4.798 14.876 1.00 95.00 70 GLU A CA 1
ATOM 545 C C . GLU A 1 70 ? -6.845 -3.940 16.134 1.00 95.00 70 GLU A C 1
ATOM 547 O O . GLU A 1 70 ? -7.811 -3.186 16.262 1.00 95.00 70 GLU A O 1
ATOM 552 N N . LYS A 1 71 ? -5.859 -3.991 17.040 1.00 94.44 71 LYS A N 1
ATOM 553 C CA . LYS A 1 71 ? -5.828 -3.129 18.224 1.00 94.44 71 LYS A CA 1
ATOM 554 C C . LYS A 1 71 ? -5.816 -1.649 17.843 1.00 94.44 71 LYS A C 1
ATOM 556 O O . LYS A 1 71 ? -6.567 -0.873 18.429 1.00 94.44 71 LYS A O 1
ATOM 561 N N . VAL A 1 72 ? -4.994 -1.251 16.871 1.00 94.12 72 VAL A N 1
ATOM 562 C CA . VAL A 1 72 ? -4.925 0.144 16.402 1.00 94.12 72 VAL A CA 1
ATOM 563 C C . VAL A 1 72 ? -6.218 0.552 15.691 1.00 94.12 72 VAL A C 1
ATOM 565 O O . VAL A 1 72 ? -6.741 1.632 15.961 1.00 94.12 72 VAL A O 1
ATOM 568 N N . VAL A 1 73 ? -6.787 -0.328 14.860 1.00 95.75 73 VAL A N 1
ATOM 569 C CA . VAL A 1 73 ? -8.081 -0.100 14.191 1.00 95.75 73 VAL A CA 1
ATOM 570 C C . VAL A 1 73 ? -9.194 0.154 15.213 1.00 95.75 73 VAL A C 1
ATOM 572 O O . VAL A 1 73 ? -9.948 1.115 15.073 1.00 95.75 73 VAL A O 1
ATOM 575 N N . GLY A 1 74 ? -9.268 -0.652 16.277 1.00 95.69 74 GLY A N 1
ATOM 576 C CA . GLY A 1 74 ? -10.246 -0.463 17.353 1.00 95.69 74 GLY A CA 1
ATOM 577 C C . GLY A 1 74 ? -9.995 0.782 18.212 1.00 95.69 74 GLY A C 1
ATOM 578 O O . GLY A 1 74 ? -10.932 1.337 18.787 1.00 95.69 74 GLY A O 1
ATOM 579 N N . LEU A 1 75 ? -8.747 1.250 18.286 1.00 96.12 75 LEU A N 1
ATOM 580 C CA . LEU A 1 75 ? -8.359 2.429 19.061 1.00 96.12 75 LEU A CA 1
ATOM 581 C C . LEU A 1 75 ? -8.659 3.751 18.330 1.00 96.12 75 LEU A C 1
ATOM 583 O O . LEU A 1 75 ? -8.979 4.742 18.988 1.00 96.12 75 LEU A O 1
ATOM 587 N N . GLN A 1 76 ? -8.604 3.782 16.992 1.00 95.69 76 GLN A N 1
ATOM 588 C CA . GLN A 1 76 ? -8.787 5.004 16.192 1.00 95.69 76 GLN A CA 1
ATOM 589 C C . GLN A 1 76 ? -10.068 5.796 16.539 1.00 95.69 76 GLN A C 1
ATOM 591 O O . GLN A 1 76 ? -9.973 7.013 16.716 1.00 95.69 76 GLN A O 1
ATOM 596 N N . PRO A 1 77 ? -11.256 5.177 16.721 1.00 96.94 77 PRO A N 1
ATOM 597 C CA . PRO A 1 77 ? -12.464 5.913 17.103 1.00 96.94 77 PRO A CA 1
ATOM 598 C C . PRO A 1 77 ? -12.376 6.545 18.497 1.00 96.94 77 PRO A C 1
ATOM 600 O O . PRO A 1 77 ? -12.955 7.603 18.738 1.00 96.94 77 PRO A O 1
ATOM 603 N N . ILE A 1 78 ? -11.661 5.901 19.426 1.00 96.38 78 ILE A N 1
ATOM 604 C CA . ILE A 1 78 ? -11.463 6.402 20.792 1.00 96.38 78 ILE A CA 1
ATOM 605 C C . ILE A 1 78 ? -10.573 7.645 20.751 1.00 96.38 78 ILE A C 1
ATOM 607 O O . ILE A 1 78 ? -10.927 8.663 21.343 1.00 96.38 78 ILE A O 1
ATOM 611 N N . ILE A 1 79 ? -9.470 7.586 19.997 1.00 95.00 79 ILE A N 1
ATOM 612 C CA . ILE A 1 79 ? -8.570 8.728 19.796 1.00 95.00 79 ILE A CA 1
ATOM 613 C C . ILE A 1 79 ? -9.305 9.875 19.099 1.00 95.00 79 ILE A C 1
ATOM 615 O O . ILE A 1 79 ? -9.215 11.009 19.556 1.00 95.00 79 ILE A O 1
ATOM 619 N N . ASN A 1 80 ? -10.090 9.599 18.054 1.00 94.94 80 ASN A N 1
ATOM 620 C CA . ASN A 1 80 ? -10.859 10.635 17.359 1.00 94.94 80 ASN A CA 1
ATOM 621 C C . ASN A 1 80 ? -11.815 11.373 18.311 1.00 94.94 80 ASN A C 1
ATOM 623 O O . ASN A 1 80 ? -11.875 12.601 18.284 1.00 94.94 80 ASN A O 1
ATOM 627 N N . ARG A 1 81 ? -12.524 10.644 19.188 1.00 94.88 81 ARG A N 1
ATOM 628 C CA . ARG A 1 81 ? -13.391 11.257 20.211 1.00 94.88 81 ARG A CA 1
ATOM 629 C C . ARG A 1 81 ? -12.600 12.072 21.227 1.00 94.88 81 ARG A C 1
ATOM 631 O O . ARG A 1 81 ? -13.018 13.170 21.576 1.00 94.88 81 ARG A O 1
ATOM 638 N N . LEU A 1 82 ? -11.463 11.555 21.686 1.00 95.31 82 LEU A N 1
ATOM 639 C CA . LEU A 1 82 ? -10.593 12.277 22.609 1.00 95.31 82 LEU A CA 1
ATOM 640 C C . LEU A 1 82 ? -10.125 13.606 22.001 1.00 95.31 82 LEU A C 1
ATOM 642 O O . LEU A 1 82 ? -10.280 14.648 22.630 1.00 95.31 82 LEU A O 1
ATOM 646 N N . MET A 1 83 ? -9.611 13.577 20.769 1.00 94.38 83 MET A N 1
ATOM 647 C CA . MET A 1 83 ? -9.131 14.768 20.064 1.00 94.38 83 MET A CA 1
ATOM 648 C C . MET A 1 83 ? -10.251 15.786 19.835 1.00 94.38 83 MET A C 1
ATOM 650 O O . MET A 1 83 ? -10.038 16.977 20.039 1.00 94.38 83 MET A O 1
ATOM 654 N N . HIS A 1 84 ? -11.452 15.324 19.473 1.00 93.81 84 HIS A N 1
ATOM 655 C CA . HIS A 1 84 ? -12.628 16.184 19.337 1.00 93.81 84 HIS A CA 1
ATOM 656 C C . HIS A 1 84 ? -12.977 16.894 20.653 1.00 93.81 84 HIS A C 1
ATOM 658 O O . HIS A 1 84 ? -13.152 18.108 20.671 1.00 93.81 84 HIS A O 1
ATOM 664 N N . ASN A 1 85 ? -13.004 16.155 21.764 1.00 91.62 85 ASN A N 1
ATOM 665 C CA . ASN A 1 85 ? -13.357 16.704 23.073 1.00 91.62 85 ASN A CA 1
ATOM 666 C C . ASN A 1 85 ? -12.301 17.675 23.621 1.00 91.62 85 ASN A C 1
ATOM 668 O O . ASN A 1 85 ? -12.646 18.597 24.355 1.00 91.62 85 ASN A O 1
ATOM 672 N N . VAL A 1 86 ? -11.021 17.457 23.299 1.00 93.06 86 VAL A N 1
ATOM 673 C CA . VAL A 1 86 ? -9.931 18.360 23.695 1.00 93.06 86 VAL A CA 1
ATOM 674 C C . VAL A 1 86 ? -9.922 19.621 22.831 1.00 93.06 86 VAL A C 1
ATOM 676 O O . VAL A 1 86 ? -9.726 20.698 23.370 1.00 93.06 86 VAL A O 1
ATOM 679 N N . GLY A 1 87 ? -10.161 19.509 21.521 1.00 82.50 87 GLY A N 1
ATOM 680 C CA . GLY A 1 87 ? -10.155 20.658 20.607 1.00 82.50 87 GLY A CA 1
ATOM 681 C C . GLY A 1 87 ? -11.390 21.565 20.690 1.00 82.50 87 GLY A C 1
ATOM 682 O O . GLY A 1 87 ? -11.362 22.658 20.136 1.00 82.50 87 GLY A O 1
ATOM 683 N N . GLN A 1 88 ? -12.472 21.116 21.338 1.00 64.62 88 GLN A N 1
ATOM 684 C CA . GLN A 1 88 ? -13.684 21.914 21.586 1.00 64.62 88 GLN A CA 1
ATOM 685 C C . GLN A 1 88 ? -13.721 22.586 22.971 1.00 64.62 88 GLN A C 1
ATOM 687 O O . GLN A 1 88 ? -14.726 23.209 23.317 1.00 64.62 88 GLN A O 1
ATOM 692 N N . ARG A 1 89 ? -12.654 22.455 23.762 1.00 52.94 89 ARG A N 1
ATOM 693 C CA . ARG A 1 89 ? -12.411 23.269 24.958 1.00 52.94 89 ARG A CA 1
ATOM 694 C C . ARG A 1 89 ? -11.412 24.366 24.632 1.00 52.94 89 ARG A C 1
ATOM 696 O O . ARG A 1 89 ? -11.576 25.457 25.215 1.00 52.94 89 ARG A O 1
#

Sequence (89 aa):
MSVDPNTPVLRNCIHLPLPEDELIEVTGKAKDYAIMHGAAMRSKTSFSPDSLNFAPFVLVLSSFRRKEFEKVVGLQPIINRLMHNVGQR

pLDDT: mean 84.35, std 11.5, range [40.66, 96.94]

InterPro domains:
  IPR005615 Glutathione synthase [PF03917] (21-88)
  IPR005615 Glutathione synthase [PTHR11130] (11-88)
  IPR014049 Glutathione synthase, N-terminal, eukaryotic [G3DSA:3.30.1490.80] (13-89)

Radius of gyration: 19.74 Å; chains: 1; bounding box: 36×39×41 Å

Organism: Drosophila persimilis (NCBI:txid7234)